Protein AF-A0A6A2FZN9-F1 (afdb_monomer_lite)

Foldseek 3Di:
DDAPVNLVVLLVQLLVCLLVVVLVSNVVSLVVLLVVLVCVLVVVDPDRPDDLVSSLVSLVSSLVSNVVVVVPVSVVSSVVSVVVSVVSVVD

Structure (mmCIF, N/CA/C/O backbone):
data_AF-A0A6A2FZN9-F1
#
_entry.id   AF-A0A6A2FZN9-F1
#
loop_
_atom_site.group_PDB
_atom_site.id
_atom_site.type_symbol
_atom_site.label_atom_id
_atom_site.label_alt_id
_atom_site.label_comp_id
_atom_site.label_asym_id
_atom_site.label_entity_id
_atom_site.label_seq_id
_atom_site.pdbx_PDB_ins_code
_atom_site.Cartn_x
_atom_site.Cartn_y
_atom_site.Cartn_z
_atom_site.occupancy
_atom_site.B_iso_or_equiv
_atom_site.auth_seq_id
_atom_site.auth_comp_id
_atom_site.auth_asym_id
_atom_site.auth_atom_id
_atom_site.pdbx_PDB_model_num
ATOM 1 N N . MET A 1 1 ? 20.088 -5.959 -3.618 1.00 61.69 1 MET A N 1
ATOM 2 C CA . MET A 1 1 ? 18.815 -5.800 -4.359 1.00 61.69 1 MET A CA 1
ATOM 3 C C . MET A 1 1 ? 17.785 -6.728 -3.737 1.00 61.69 1 MET A C 1
ATOM 5 O O . MET A 1 1 ? 18.145 -7.878 -3.513 1.00 61.69 1 MET A O 1
ATOM 9 N N . PRO A 1 2 ? 16.564 -6.261 -3.419 1.00 67.81 2 PRO A N 1
ATOM 10 C CA . PRO A 1 2 ? 15.503 -7.141 -2.933 1.00 67.81 2 PRO A CA 1
ATOM 11 C C . PRO A 1 2 ? 15.136 -8.168 -4.011 1.00 67.81 2 PRO A C 1
ATOM 13 O O . PRO A 1 2 ? 15.074 -7.835 -5.196 1.00 67.81 2 PRO A O 1
ATOM 16 N N . SER A 1 3 ? 14.933 -9.418 -3.597 1.00 81.69 3 SER A N 1
ATOM 17 C CA . SER A 1 3 ? 14.465 -10.491 -4.481 1.00 81.69 3 SER A CA 1
ATOM 18 C C . SER A 1 3 ? 12.950 -10.401 -4.676 1.00 81.69 3 SER A C 1
ATOM 20 O O . SER A 1 3 ? 12.264 -9.833 -3.826 1.00 81.69 3 SER A O 1
ATOM 22 N N . LEU A 1 4 ? 12.406 -11.012 -5.734 1.00 81.31 4 LEU A N 1
ATOM 23 C CA . LEU A 1 4 ? 10.952 -11.134 -5.921 1.00 81.31 4 LEU A CA 1
ATOM 24 C C . LEU A 1 4 ? 10.256 -11.723 -4.679 1.00 81.31 4 LEU A C 1
ATOM 26 O O . LEU A 1 4 ? 9.235 -11.199 -4.242 1.00 81.31 4 LEU A O 1
ATOM 30 N N . ASN A 1 5 ? 10.858 -12.739 -4.054 1.00 84.81 5 ASN A N 1
ATOM 31 C CA . ASN A 1 5 ? 10.336 -13.358 -2.832 1.00 84.81 5 ASN A CA 1
ATOM 32 C C . ASN A 1 5 ? 10.295 -12.377 -1.655 1.00 84.81 5 ASN A C 1
ATOM 34 O O . ASN A 1 5 ? 9.344 -12.387 -0.881 1.00 84.81 5 ASN A O 1
ATOM 38 N N . THR A 1 6 ? 11.297 -11.500 -1.536 1.00 84.50 6 THR A N 1
ATOM 39 C CA . THR A 1 6 ? 11.308 -10.438 -0.520 1.00 84.50 6 THR A CA 1
ATOM 40 C C . THR A 1 6 ? 10.129 -9.490 -0.713 1.00 84.50 6 THR A C 1
ATOM 42 O O . THR A 1 6 ? 9.508 -9.078 0.261 1.00 84.50 6 THR A O 1
ATOM 45 N N . VAL A 1 7 ? 9.791 -9.167 -1.963 1.00 83.69 7 VAL A N 1
ATOM 46 C CA . VAL A 1 7 ? 8.651 -8.292 -2.262 1.00 83.69 7 VAL A CA 1
ATOM 47 C C . VAL A 1 7 ? 7.352 -8.969 -1.894 1.00 83.69 7 VAL A C 1
ATOM 49 O O . VAL A 1 7 ? 6.569 -8.382 -1.161 1.00 83.69 7 VAL A O 1
ATOM 52 N N . ILE A 1 8 ? 7.148 -10.203 -2.359 1.00 87.06 8 ILE A N 1
ATOM 53 C CA . ILE A 1 8 ? 5.943 -10.983 -2.060 1.00 87.06 8 ILE A CA 1
ATOM 54 C C . ILE A 1 8 ? 5.746 -11.078 -0.546 1.00 87.06 8 ILE A C 1
ATOM 56 O O . ILE A 1 8 ? 4.664 -10.765 -0.057 1.00 87.06 8 ILE A O 1
ATOM 60 N N . PHE A 1 9 ? 6.813 -11.381 0.196 1.00 91.00 9 PHE A N 1
ATOM 61 C CA . PHE A 1 9 ? 6.782 -11.414 1.653 1.00 91.00 9 PHE A CA 1
ATOM 62 C C . PHE A 1 9 ? 6.340 -10.077 2.265 1.00 91.00 9 PHE A C 1
ATOM 64 O O . PHE A 1 9 ? 5.444 -10.056 3.103 1.00 91.00 9 PHE A O 1
ATOM 71 N N . LEU A 1 10 ? 6.917 -8.948 1.835 1.00 90.44 10 LEU A N 1
ATOM 72 C CA . LEU A 1 10 ? 6.509 -7.624 2.322 1.00 90.44 10 LEU A CA 1
ATOM 73 C C . LEU A 1 10 ? 5.046 -7.306 1.981 1.00 90.44 10 LEU A C 1
ATOM 75 O O . LEU A 1 10 ? 4.352 -6.692 2.787 1.00 90.44 10 LEU A O 1
ATOM 79 N N . CYS A 1 11 ? 4.563 -7.742 0.816 1.00 89.94 11 CYS A N 1
ATOM 80 C CA . CYS A 1 11 ? 3.173 -7.554 0.401 1.00 89.94 11 CYS A CA 1
ATOM 81 C C . CYS A 1 11 ? 2.212 -8.318 1.323 1.00 89.94 11 CYS A C 1
ATOM 83 O O . CYS A 1 11 ? 1.245 -7.751 1.831 1.00 89.94 11 CYS A O 1
ATOM 85 N N . GLU A 1 12 ? 2.496 -9.600 1.558 1.00 93.81 12 GLU A N 1
ATOM 86 C CA . GLU A 1 12 ? 1.700 -10.468 2.431 1.00 93.81 12 GLU A CA 1
ATOM 87 C C . GLU A 1 12 ? 1.738 -9.991 3.881 1.00 93.81 12 GLU A C 1
ATOM 89 O O . GLU A 1 12 ? 0.698 -9.923 4.537 1.00 93.81 12 GLU A O 1
ATOM 94 N N . LEU A 1 13 ? 2.919 -9.598 4.364 1.00 94.56 13 LEU A N 1
ATOM 95 C CA . LEU A 1 13 ? 3.088 -9.067 5.707 1.00 94.56 13 LEU A CA 1
ATOM 96 C C . LEU A 1 13 ? 2.327 -7.749 5.877 1.00 94.56 13 LEU A C 1
ATOM 98 O O . LEU A 1 13 ? 1.664 -7.574 6.894 1.00 94.56 13 LEU A O 1
ATOM 102 N N . GLY A 1 14 ? 2.378 -6.849 4.891 1.00 94.25 14 GLY A N 1
ATOM 103 C CA . GLY A 1 14 ? 1.643 -5.583 4.916 1.00 94.25 14 GLY A CA 1
ATOM 104 C C . GLY A 1 14 ? 0.132 -5.781 4.951 1.00 94.25 14 GLY A C 1
ATOM 105 O O . GLY A 1 14 ? -0.576 -5.091 5.681 1.00 94.25 14 GL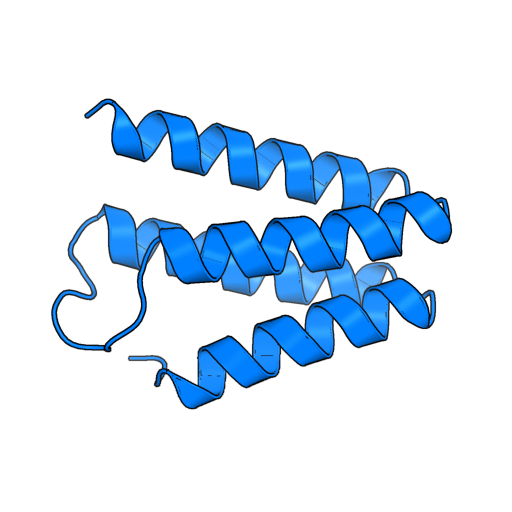Y A O 1
ATOM 106 N N . GLU A 1 15 ? -0.387 -6.746 4.191 1.00 95.38 15 GLU A N 1
ATOM 107 C CA . GLU A 1 15 ? -1.810 -7.078 4.246 1.00 95.38 15 GLU A CA 1
ATOM 108 C C . GLU A 1 15 ? -2.181 -7.699 5.594 1.00 95.38 15 GLU A C 1
ATOM 110 O O . GLU A 1 15 ? -3.211 -7.355 6.176 1.00 95.38 15 GLU A O 1
ATOM 115 N N . LEU A 1 16 ? -1.345 -8.603 6.108 1.00 96.56 16 LEU A N 1
ATOM 116 C CA . LEU A 1 16 ? -1.578 -9.259 7.386 1.00 96.56 16 LEU A CA 1
ATOM 117 C C . LEU A 1 16 ? -1.592 -8.248 8.535 1.00 96.56 16 LEU A C 1
ATOM 119 O O . LEU A 1 16 ? -2.510 -8.275 9.352 1.00 96.56 16 LEU A O 1
ATOM 123 N N . THR A 1 17 ? -0.622 -7.336 8.596 1.00 96.19 17 THR A N 1
ATOM 124 C CA . THR A 1 17 ? -0.564 -6.299 9.637 1.00 96.19 17 THR A CA 1
ATOM 125 C C . THR A 1 17 ? -1.739 -5.329 9.532 1.00 96.19 17 THR A C 1
ATOM 127 O O . THR A 1 17 ? -2.324 -4.984 10.562 1.00 96.19 17 THR A O 1
ATOM 130 N N . ALA A 1 18 ? -2.174 -4.990 8.313 1.00 95.12 18 ALA A N 1
ATOM 131 C CA . 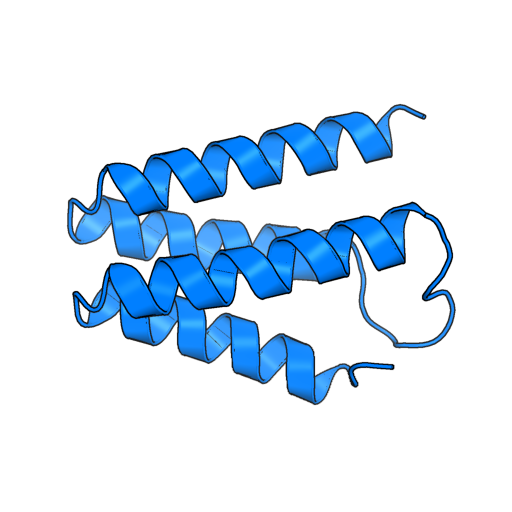ALA A 1 18 ? -3.385 -4.205 8.088 1.00 95.12 18 ALA A CA 1
ATOM 132 C C . ALA A 1 18 ? -4.649 -4.933 8.583 1.00 95.12 18 ALA A C 1
ATOM 134 O O . ALA A 1 18 ? -5.493 -4.323 9.236 1.00 95.12 18 ALA A O 1
ATOM 135 N N . LYS A 1 19 ? -4.771 -6.243 8.336 1.00 95.88 19 LYS A N 1
ATOM 136 C CA . LYS A 1 19 ? -5.890 -7.066 8.832 1.00 95.88 19 LYS A CA 1
ATOM 137 C C . LYS A 1 19 ? -5.887 -7.219 10.353 1.00 95.88 19 LYS A C 1
ATOM 139 O O . LYS A 1 19 ? -6.950 -7.251 10.965 1.00 95.88 19 LYS A O 1
ATOM 144 N N . GLN A 1 20 ? -4.706 -7.304 10.961 1.00 95.38 20 GLN A N 1
ATOM 145 C CA . GLN A 1 20 ? -4.525 -7.529 12.401 1.00 95.38 20 GLN A CA 1
ATOM 146 C C . GLN A 1 20 ? -4.477 -6.243 13.234 1.00 95.38 20 GLN A C 1
ATOM 148 O O . GLN A 1 20 ? -4.211 -6.295 14.432 1.00 95.38 20 GLN A O 1
ATOM 153 N N . LYS A 1 21 ? -4.759 -5.082 12.634 1.00 92.12 21 LYS A N 1
ATOM 154 C CA . LYS A 1 21 ? -4.781 -3.790 13.340 1.00 92.12 21 LYS A CA 1
ATOM 155 C C . LYS A 1 21 ? -3.427 -3.321 13.875 1.00 92.12 21 LYS A C 1
ATOM 157 O O . LYS A 1 21 ? -3.361 -2.495 14.782 1.00 92.12 21 LYS A O 1
ATOM 162 N N . PHE A 1 22 ? -2.339 -3.775 13.255 1.00 95.00 22 PHE A N 1
ATOM 163 C CA . PHE A 1 22 ? -0.985 -3.294 13.527 1.00 95.00 22 PHE A CA 1
ATOM 164 C C . PHE A 1 22 ? -0.643 -2.105 12.620 1.00 95.00 22 PHE A C 1
ATOM 166 O O . PHE A 1 22 ? 0.164 -2.216 11.696 1.00 95.00 22 PHE A O 1
ATOM 173 N N . GLU A 1 23 ? -1.279 -0.958 12.875 1.00 92.12 23 GLU A N 1
ATOM 174 C CA . GLU A 1 23 ? -1.174 0.252 12.043 1.00 92.12 23 GLU A CA 1
ATOM 175 C C . GLU A 1 23 ? 0.280 0.695 11.830 1.00 92.12 23 GLU A C 1
ATOM 177 O O . GLU A 1 23 ? 0.725 0.781 10.689 1.00 92.12 23 GLU A O 1
ATOM 182 N N . LYS A 1 24 ? 1.062 0.836 12.907 1.00 94.56 24 LYS A N 1
ATOM 183 C CA . LYS A 1 24 ? 2.472 1.248 12.818 1.00 94.56 24 LYS A CA 1
ATOM 184 C C . LYS A 1 24 ? 3.323 0.294 11.970 1.00 94.56 24 LYS A C 1
ATOM 186 O O . LYS A 1 24 ? 4.089 0.735 11.121 1.00 94.56 24 LYS A O 1
ATOM 191 N N . SER A 1 25 ? 3.164 -1.017 12.156 1.00 95.69 25 SER A N 1
ATOM 192 C CA . SER A 1 25 ? 3.880 -2.012 11.345 1.00 95.69 25 SER A CA 1
ATOM 193 C C . SER A 1 25 ? 3.448 -1.966 9.881 1.00 95.69 25 SER A C 1
ATOM 195 O O . SER A 1 25 ? 4.266 -2.160 8.987 1.00 95.69 25 SER A O 1
ATOM 197 N N . THR A 1 26 ? 2.169 -1.684 9.624 1.00 96.12 26 THR A N 1
ATOM 198 C CA . THR A 1 26 ? 1.663 -1.500 8.260 1.00 96.12 26 THR A CA 1
ATOM 199 C C . THR A 1 26 ? 2.311 -0.279 7.603 1.00 96.12 26 THR A C 1
ATOM 201 O O . THR A 1 26 ? 2.739 -0.359 6.455 1.00 96.12 26 THR A O 1
ATOM 204 N N . GLU A 1 27 ? 2.430 0.837 8.327 1.00 94.69 27 GLU A N 1
ATOM 205 C CA . GLU A 1 27 ? 3.084 2.059 7.842 1.00 94.69 27 GLU A CA 1
ATOM 206 C C . GLU A 1 27 ? 4.570 1.845 7.534 1.00 94.69 27 GLU A C 1
ATOM 208 O O . GLU A 1 27 ? 5.037 2.263 6.475 1.00 94.69 27 GLU A O 1
ATOM 213 N N . GLU A 1 28 ? 5.302 1.142 8.402 1.00 95.12 28 GLU A N 1
ATOM 214 C CA . GLU A 1 28 ? 6.708 0.792 8.159 1.00 95.12 28 GLU A CA 1
ATOM 215 C C . GLU A 1 28 ? 6.862 -0.033 6.870 1.00 95.12 28 GLU A C 1
ATOM 217 O O . GLU A 1 28 ? 7.702 0.275 6.022 1.00 95.12 28 GLU A O 1
ATOM 222 N N . ILE A 1 29 ? 5.995 -1.029 6.661 1.00 94.62 29 ILE A N 1
ATOM 223 C CA . ILE A 1 29 ? 5.986 -1.851 5.441 1.00 94.62 29 ILE A CA 1
ATOM 224 C C . ILE A 1 29 ? 5.661 -1.013 4.200 1.00 94.62 29 ILE A C 1
ATOM 226 O O . ILE A 1 29 ? 6.299 -1.176 3.158 1.00 94.62 29 ILE A O 1
ATOM 230 N N . LEU A 1 30 ? 4.701 -0.091 4.296 1.00 94.81 30 LEU A N 1
ATOM 231 C CA . LEU A 1 30 ? 4.382 0.834 3.208 1.00 94.81 30 LEU A CA 1
ATOM 232 C C . LEU A 1 30 ? 5.566 1.741 2.856 1.00 94.81 30 LEU A C 1
ATOM 234 O O . LEU A 1 30 ? 5.778 2.010 1.673 1.00 94.81 30 LEU A O 1
ATOM 238 N N . GLY A 1 31 ? 6.364 2.150 3.845 1.00 92.88 31 GLY A N 1
ATOM 239 C CA . GLY A 1 31 ? 7.629 2.853 3.632 1.00 92.88 31 GLY A CA 1
ATOM 240 C C . GLY A 1 31 ? 8.591 2.048 2.756 1.00 92.88 31 GLY A C 1
ATOM 241 O O . GLY A 1 31 ? 9.030 2.536 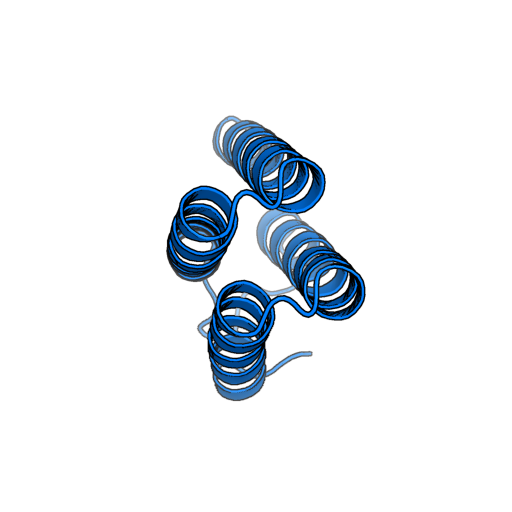1.713 1.00 92.88 31 GLY A O 1
ATOM 242 N N . PHE A 1 32 ? 8.825 0.778 3.101 1.00 91.25 32 PHE A N 1
ATOM 243 C CA . PHE A 1 32 ? 9.667 -0.112 2.293 1.00 91.25 32 PHE A CA 1
ATOM 244 C C . PHE A 1 32 ? 9.131 -0.298 0.868 1.00 91.25 32 PHE A C 1
ATOM 246 O O . PHE A 1 32 ? 9.895 -0.234 -0.097 1.00 91.25 32 PHE A O 1
ATOM 253 N N . ILE A 1 33 ? 7.817 -0.495 0.710 1.00 90.00 33 ILE A N 1
ATOM 254 C CA . ILE A 1 33 ? 7.190 -0.627 -0.613 1.00 90.00 33 ILE A CA 1
ATOM 255 C C . ILE A 1 33 ? 7.384 0.656 -1.433 1.00 90.00 33 ILE A C 1
ATOM 257 O O . ILE A 1 33 ? 7.682 0.570 -2.625 1.00 90.00 33 ILE A O 1
ATOM 261 N N . ARG A 1 34 ? 7.264 1.841 -0.823 1.00 90.94 34 ARG A N 1
ATOM 262 C CA . ARG A 1 34 ? 7.467 3.125 -1.513 1.00 90.94 34 ARG A CA 1
ATOM 263 C C . ARG A 1 34 ? 8.888 3.255 -2.056 1.00 90.94 34 ARG A C 1
ATOM 265 O O . ARG A 1 34 ? 9.055 3.492 -3.251 1.00 90.94 34 ARG A O 1
ATOM 272 N N . GLU A 1 35 ? 9.898 3.035 -1.216 1.00 89.31 35 GLU A N 1
ATOM 273 C CA . GLU A 1 35 ? 11.309 3.089 -1.624 1.00 89.31 35 GLU A CA 1
ATOM 274 C C . GLU A 1 35 ? 11.616 2.102 -2.755 1.00 89.31 35 GLU A C 1
ATOM 276 O O . GLU A 1 35 ? 12.327 2.419 -3.714 1.00 89.31 35 GLU A O 1
ATOM 281 N N . MET A 1 36 ? 11.037 0.905 -2.669 1.00 86.25 36 MET A N 1
ATOM 282 C CA . MET A 1 36 ? 11.150 -0.108 -3.706 1.00 86.25 36 MET A CA 1
ATOM 283 C C . MET A 1 36 ? 10.581 0.360 -5.042 1.00 86.25 36 MET A C 1
ATOM 285 O O . MET A 1 36 ? 11.249 0.215 -6.068 1.00 86.25 36 MET A O 1
ATOM 289 N N . VAL A 1 37 ? 9.373 0.926 -5.048 1.00 85.31 37 VAL A N 1
ATOM 290 C CA . VAL A 1 37 ? 8.763 1.403 -6.292 1.00 85.31 37 VAL A CA 1
ATOM 291 C C . VAL A 1 37 ? 9.555 2.554 -6.887 1.00 85.31 37 VAL A C 1
ATOM 293 O O . VAL A 1 37 ? 9.797 2.558 -8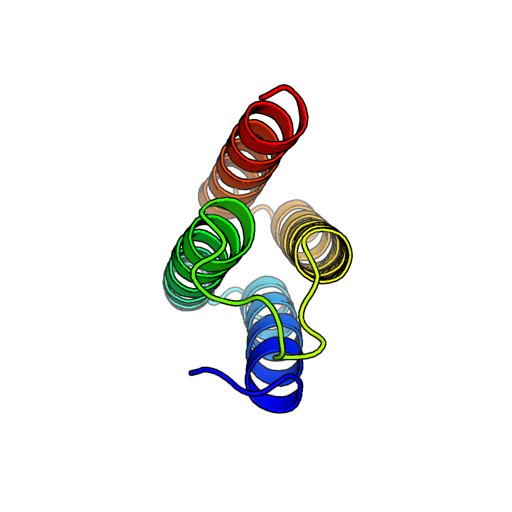.091 1.00 85.31 37 VAL A O 1
ATOM 296 N N . GLU A 1 38 ? 10.034 3.482 -6.063 1.00 86.75 38 GLU A N 1
ATOM 297 C CA . GLU A 1 38 ? 10.912 4.547 -6.539 1.00 86.75 38 GLU A CA 1
ATOM 298 C C . GLU A 1 38 ? 12.194 4.003 -7.176 1.00 86.75 38 GLU A C 1
ATOM 300 O O . GLU A 1 38 ? 12.632 4.500 -8.214 1.00 86.75 38 GLU A O 1
ATOM 305 N N . ALA A 1 39 ? 12.804 2.976 -6.583 1.00 85.56 39 ALA A N 1
ATOM 306 C CA . ALA A 1 39 ? 14.006 2.358 -7.128 1.00 85.56 39 ALA A CA 1
ATOM 307 C C . ALA A 1 39 ? 13.743 1.646 -8.468 1.00 85.56 39 ALA A C 1
ATOM 309 O O . ALA A 1 39 ? 14.587 1.712 -9.369 1.00 85.56 39 ALA A O 1
ATOM 310 N N . ILE A 1 40 ? 12.581 1.002 -8.622 1.00 81.69 40 ILE A N 1
ATOM 311 C CA . ILE A 1 40 ? 12.150 0.376 -9.882 1.00 81.69 40 ILE A CA 1
ATOM 312 C C . ILE A 1 40 ? 11.891 1.448 -10.945 1.00 81.69 40 ILE A C 1
ATOM 314 O O . ILE A 1 40 ? 12.462 1.372 -12.032 1.00 81.69 40 ILE A O 1
ATOM 318 N N . ALA A 1 41 ? 11.097 2.473 -10.620 1.00 81.44 41 ALA A N 1
ATOM 319 C CA . ALA A 1 41 ? 10.758 3.571 -11.524 1.00 81.44 41 ALA A CA 1
ATOM 320 C C . ALA A 1 41 ? 12.009 4.311 -12.022 1.00 81.44 41 ALA A C 1
ATOM 322 O O . ALA A 1 41 ? 12.178 4.533 -13.217 1.00 81.44 41 ALA A O 1
ATOM 323 N N . LYS A 1 42 ? 12.964 4.583 -11.125 1.00 84.44 42 LYS A N 1
ATOM 324 C CA . LYS A 1 42 ? 14.250 5.226 -11.451 1.00 84.44 42 LYS A CA 1
ATOM 325 C C . LYS A 1 42 ? 15.237 4.288 -12.169 1.00 84.44 42 LYS A C 1
ATOM 327 O O . LYS A 1 42 ? 16.425 4.591 -12.239 1.00 84.44 42 LYS A O 1
ATOM 332 N N . SER A 1 43 ? 14.787 3.141 -12.690 1.00 73.62 43 SER A N 1
ATOM 333 C CA . SER A 1 43 ? 15.596 2.155 -13.425 1.00 73.62 43 SER A CA 1
ATOM 334 C C . SER A 1 43 ? 16.780 1.561 -12.649 1.00 73.62 43 SER A C 1
ATOM 336 O O . SER A 1 43 ? 17.620 0.881 -13.241 1.00 73.62 43 SER A O 1
ATOM 338 N N . LYS A 1 44 ? 16.848 1.743 -11.322 1.00 63.31 44 LYS A N 1
ATOM 339 C CA . LYS A 1 44 ? 17.901 1.141 -10.486 1.00 63.31 44 LYS A CA 1
ATOM 340 C C . LYS A 1 44 ? 17.720 -0.371 -10.341 1.00 63.31 44 LYS A C 1
ATOM 342 O O . LYS A 1 44 ? 18.625 -1.045 -9.861 1.00 63.31 44 LYS A O 1
ATOM 347 N N . ILE A 1 45 ? 16.563 -0.906 -10.744 1.00 64.19 45 ILE A N 1
ATOM 348 C CA . ILE A 1 45 ? 16.196 -2.314 -10.600 1.00 64.19 45 ILE A CA 1
ATOM 349 C C . ILE A 1 45 ? 15.566 -2.835 -11.906 1.00 64.19 45 ILE A C 1
ATOM 351 O O . ILE A 1 45 ? 14.354 -2.971 -12.001 1.00 64.19 45 ILE A O 1
ATOM 355 N N . LYS A 1 46 ? 16.382 -3.119 -12.935 1.00 59.94 46 LYS A N 1
ATOM 356 C CA . LYS A 1 46 ? 15.899 -3.614 -14.247 1.00 59.94 46 LYS A CA 1
ATOM 357 C C . LYS A 1 46 ? 15.778 -5.146 -14.380 1.00 59.94 46 LYS A C 1
ATOM 359 O O . LYS A 1 46 ? 15.090 -5.600 -15.281 1.00 59.94 46 LYS A O 1
ATOM 364 N N . ASN A 1 47 ? 16.380 -5.937 -13.483 1.00 59.47 47 ASN A N 1
ATOM 365 C CA . ASN A 1 47 ? 16.516 -7.402 -13.638 1.00 59.47 47 ASN A CA 1
ATOM 366 C C . ASN A 1 47 ? 16.000 -8.239 -12.447 1.00 59.47 47 ASN A C 1
ATOM 368 O O . ASN A 1 47 ? 16.431 -9.370 -12.252 1.00 59.47 47 ASN A O 1
ATOM 372 N N . SER A 1 48 ? 15.105 -7.711 -11.611 1.00 61.59 48 SER A N 1
ATOM 373 C CA . SER A 1 48 ? 14.665 -8.414 -10.390 1.00 61.59 48 SER A CA 1
ATOM 374 C C . SER A 1 48 ? 13.383 -9.244 -10.542 1.00 61.59 48 SER A C 1
ATOM 376 O O . SER A 1 48 ? 12.973 -9.893 -9.582 1.00 61.59 48 SER A O 1
ATOM 378 N N . GLY A 1 49 ? 12.710 -9.187 -11.699 1.00 69.62 49 GLY A N 1
ATOM 379 C CA . GLY A 1 49 ? 11.349 -9.721 -11.865 1.00 69.62 49 GLY A CA 1
ATOM 380 C C . GLY A 1 49 ? 10.277 -8.937 -11.092 1.00 69.62 49 GLY A C 1
ATOM 381 O O . GLY A 1 49 ? 9.107 -9.308 -11.117 1.00 69.62 49 GLY A O 1
ATOM 382 N N . ILE A 1 50 ? 10.662 -7.852 -10.412 1.00 75.00 50 ILE A N 1
ATOM 383 C CA . ILE A 1 50 ? 9.761 -6.976 -9.665 1.00 75.00 50 ILE A CA 1
ATOM 384 C C . ILE A 1 50 ? 9.281 -5.876 -10.608 1.00 75.00 50 ILE A C 1
ATOM 386 O O . ILE A 1 50 ? 10.092 -5.155 -11.190 1.00 75.00 50 ILE A O 1
ATOM 390 N N . THR A 1 51 ? 7.966 -5.736 -10.739 1.00 79.81 51 THR A N 1
ATOM 391 C CA . THR A 1 51 ? 7.334 -4.733 -11.600 1.00 79.81 51 THR A CA 1
ATOM 392 C C . THR A 1 51 ? 6.562 -3.710 -10.777 1.00 79.81 51 THR A C 1
ATOM 394 O O . THR A 1 51 ? 6.127 -3.986 -9.656 1.00 79.81 51 THR A O 1
ATOM 397 N N . ILE A 1 52 ? 6.348 -2.528 -11.359 1.00 82.69 52 ILE A N 1
ATOM 398 C CA . ILE A 1 52 ? 5.474 -1.499 -10.782 1.00 82.69 52 ILE A CA 1
ATOM 399 C C . ILE A 1 52 ? 4.055 -2.062 -10.591 1.00 82.69 52 ILE A C 1
ATOM 401 O O . ILE A 1 52 ? 3.399 -1.783 -9.588 1.00 82.69 52 ILE A O 1
ATOM 405 N N . GLU A 1 53 ? 3.589 -2.903 -11.515 1.00 85.38 53 GLU A N 1
ATOM 406 C CA . GLU A 1 53 ? 2.294 -3.580 -11.450 1.00 85.38 53 GLU A CA 1
ATOM 407 C C . GLU A 1 53 ? 2.146 -4.455 -10.195 1.00 85.38 53 GLU A C 1
ATOM 409 O O . GLU A 1 53 ? 1.099 -4.405 -9.544 1.00 85.38 53 GLU A O 1
ATOM 414 N N . LEU A 1 54 ? 3.186 -5.211 -9.819 1.00 84.88 54 LEU A N 1
ATOM 415 C CA . LEU A 1 54 ? 3.173 -6.046 -8.613 1.00 84.88 54 LEU A CA 1
ATOM 416 C C . LEU A 1 54 ? 3.021 -5.183 -7.351 1.00 84.88 54 LEU A C 1
ATOM 418 O O . LEU A 1 54 ? 2.223 -5.491 -6.464 1.00 84.88 54 LEU A O 1
ATOM 422 N N . SER A 1 55 ? 3.731 -4.056 -7.299 1.00 85.25 55 SER A N 1
ATOM 423 C CA . SER A 1 55 ? 3.636 -3.112 -6.186 1.00 85.25 55 SER A CA 1
ATOM 424 C C . SER A 1 55 ? 2.265 -2.437 -6.104 1.00 85.25 55 SER A C 1
ATOM 426 O O . SER A 1 55 ? 1.721 -2.306 -5.009 1.00 85.25 55 SER A O 1
ATOM 428 N N . ILE A 1 56 ? 1.657 -2.068 -7.238 1.00 89.75 56 ILE A N 1
ATOM 429 C CA . ILE A 1 56 ? 0.286 -1.527 -7.272 1.00 89.75 56 ILE A CA 1
ATOM 430 C C . ILE A 1 56 ? -0.711 -2.551 -6.725 1.00 89.75 56 ILE A C 1
ATOM 432 O O . ILE A 1 56 ? -1.594 -2.192 -5.942 1.00 89.75 56 ILE A O 1
ATOM 436 N N . LEU A 1 57 ? -0.588 -3.820 -7.126 1.00 90.00 57 LEU A N 1
ATOM 437 C CA . LEU A 1 57 ? -1.469 -4.881 -6.641 1.00 90.00 57 LEU A CA 1
ATOM 438 C C . LEU A 1 57 ? -1.354 -5.043 -5.120 1.00 90.00 57 LEU A C 1
ATOM 440 O O . LEU A 1 57 ? -2.372 -5.126 -4.435 1.00 90.00 57 LEU A O 1
ATOM 444 N N . SER A 1 58 ? -0.130 -5.025 -4.592 1.00 89.56 58 SER A N 1
ATOM 445 C CA . SER A 1 58 ? 0.113 -5.072 -3.150 1.00 89.56 58 SER A CA 1
ATOM 446 C C . SER A 1 58 ? -0.522 -3.899 -2.415 1.00 89.56 58 SER A C 1
ATOM 448 O O . SER A 1 58 ? -1.286 -4.091 -1.472 1.00 89.56 58 SER A O 1
ATOM 450 N N . LEU A 1 59 ? -0.255 -2.674 -2.873 1.00 94.19 59 LEU A N 1
ATOM 451 C CA . LEU A 1 59 ? -0.799 -1.459 -2.271 1.00 94.19 59 LEU A CA 1
ATOM 452 C C . LEU A 1 59 ? -2.329 -1.484 -2.248 1.00 94.19 59 LEU A C 1
ATOM 454 O O . LEU A 1 59 ? -2.922 -1.127 -1.236 1.00 94.19 59 LEU A O 1
ATOM 458 N N . LYS A 1 60 ? -2.979 -1.983 -3.308 1.00 95.31 60 LYS A N 1
ATOM 459 C CA . LYS A 1 60 ? -4.437 -2.179 -3.321 1.00 95.31 60 LYS A CA 1
ATOM 460 C C . LYS A 1 60 ? -4.906 -3.139 -2.230 1.00 95.31 60 LYS A C 1
ATOM 462 O O . LYS A 1 60 ? -5.858 -2.814 -1.528 1.00 95.31 60 LYS A O 1
ATOM 467 N N . ARG A 1 61 ? -4.257 -4.297 -2.072 1.00 95.31 61 ARG A N 1
ATOM 468 C CA . ARG A 1 61 ? -4.628 -5.295 -1.049 1.00 95.31 61 ARG A CA 1
ATOM 469 C C . ARG A 1 61 ? -4.481 -4.729 0.363 1.00 95.31 61 ARG A C 1
ATOM 471 O O . ARG A 1 61 ? -5.413 -4.830 1.156 1.00 95.31 61 ARG A O 1
ATOM 478 N N . ILE A 1 62 ? -3.360 -4.061 0.637 1.00 95.56 62 ILE A N 1
ATOM 479 C CA . ILE A 1 62 ? -3.107 -3.385 1.917 1.00 95.56 62 ILE A CA 1
ATOM 480 C C . ILE A 1 62 ? -4.144 -2.280 2.155 1.00 95.56 62 ILE A C 1
ATOM 482 O O . ILE A 1 62 ? -4.715 -2.198 3.237 1.00 95.56 62 ILE A O 1
ATOM 486 N N . GLY A 1 63 ? -4.431 -1.460 1.140 1.00 96.69 63 GLY A N 1
ATOM 487 C CA . GLY A 1 63 ? -5.407 -0.373 1.221 1.00 96.69 63 GLY A CA 1
ATOM 488 C C . GLY A 1 63 ? -6.827 -0.852 1.506 1.00 96.69 63 GLY A C 1
ATOM 489 O O . GLY A 1 63 ? -7.503 -0.262 2.343 1.00 96.69 63 GLY A O 1
ATOM 490 N N . ILE A 1 64 ? -7.267 -1.937 0.860 1.00 97.06 64 ILE A N 1
ATOM 491 C CA . ILE A 1 64 ? -8.569 -2.562 1.135 1.00 97.06 64 ILE A CA 1
ATOM 492 C C . ILE A 1 64 ? -8.611 -3.062 2.580 1.00 97.06 64 ILE A C 1
ATOM 494 O O . ILE A 1 64 ? -9.512 -2.683 3.324 1.00 97.06 64 ILE A O 1
ATOM 498 N N . ALA A 1 65 ? -7.602 -3.827 3.009 1.00 96.12 65 ALA A N 1
ATOM 499 C CA . ALA A 1 65 ? -7.529 -4.341 4.375 1.00 96.12 65 ALA A CA 1
ATOM 500 C C . ALA A 1 65 ? -7.526 -3.215 5.428 1.00 96.12 65 ALA A C 1
ATOM 502 O O . ALA A 1 65 ? -8.197 -3.311 6.457 1.00 96.12 65 ALA A O 1
ATOM 503 N N . ALA A 1 66 ? -6.802 -2.128 5.161 1.00 95.56 66 ALA A N 1
ATOM 504 C CA . ALA A 1 66 ? -6.757 -0.943 6.007 1.00 95.56 66 ALA A CA 1
ATOM 505 C C . ALA A 1 66 ? -8.113 -0.225 6.075 1.00 95.56 66 ALA A C 1
ATOM 507 O O . ALA A 1 66 ? -8.547 0.165 7.160 1.00 95.56 66 ALA A O 1
ATOM 508 N N . ALA A 1 67 ? -8.800 -0.083 4.939 1.00 96.00 67 ALA A N 1
ATOM 509 C CA . ALA A 1 67 ? -10.111 0.551 4.865 1.00 96.00 67 ALA A CA 1
ATOM 510 C C . ALA A 1 67 ? -11.179 -0.264 5.612 1.00 96.00 67 ALA A C 1
ATOM 512 O O . ALA A 1 67 ? -11.928 0.301 6.413 1.00 96.00 67 ALA A O 1
ATOM 513 N N . GLU A 1 68 ? -11.201 -1.587 5.427 1.00 96.69 68 GLU A N 1
ATOM 514 C CA . GLU A 1 68 ? -12.087 -2.512 6.151 1.00 96.69 68 GLU A CA 1
ATOM 515 C C . GLU A 1 68 ? -11.887 -2.422 7.672 1.00 96.69 68 GLU A C 1
ATOM 517 O O . GLU A 1 68 ? -12.852 -2.456 8.439 1.00 96.69 68 GLU A O 1
ATOM 522 N N . ASN A 1 69 ? -10.642 -2.220 8.114 1.00 94.69 69 ASN A N 1
ATOM 523 C CA . ASN A 1 69 ? -10.287 -2.076 9.526 1.00 94.69 69 ASN A CA 1
ATOM 524 C C . ASN A 1 69 ? -10.287 -0.626 10.039 1.00 94.69 69 ASN A C 1
ATOM 526 O O . ASN A 1 69 ? -9.950 -0.386 11.198 1.00 94.69 69 ASN A O 1
ATOM 530 N N . LYS A 1 70 ? -10.735 0.340 9.225 1.00 94.38 70 LYS A N 1
ATOM 531 C CA . LYS A 1 70 ? -10.839 1.772 9.569 1.00 94.38 70 LYS A CA 1
ATOM 532 C C . LYS A 1 70 ? -9.498 2.443 9.920 1.00 94.38 70 LYS A C 1
ATOM 534 O O . LYS A 1 70 ? -9.492 3.457 10.620 1.00 94.38 70 LYS A O 1
ATOM 539 N N . HIS A 1 71 ? -8.377 1.946 9.398 1.00 93.88 71 HIS A N 1
ATOM 540 C CA . HIS A 1 71 ? -7.064 2.592 9.518 1.00 93.88 71 HIS A CA 1
ATOM 541 C C . HIS A 1 71 ? -6.966 3.764 8.540 1.00 93.88 71 HIS A C 1
ATOM 543 O O . HIS A 1 71 ? -6.535 3.625 7.388 1.00 93.88 71 HIS A O 1
ATOM 549 N N . LYS A 1 72 ? -7.428 4.938 8.974 1.00 92.81 72 LYS A N 1
ATOM 550 C CA . LYS A 1 72 ? -7.501 6.125 8.111 1.00 92.81 72 LYS A CA 1
ATOM 551 C C . LYS A 1 72 ? -6.124 6.570 7.622 1.00 92.81 72 LYS A C 1
ATOM 553 O O . LYS A 1 72 ? -6.007 6.931 6.452 1.00 92.81 72 LYS A O 1
ATOM 558 N N . ASN A 1 73 ? -5.104 6.514 8.480 1.00 93.69 73 ASN A N 1
ATOM 559 C CA . ASN A 1 73 ? -3.758 6.952 8.117 1.00 93.69 73 ASN A CA 1
ATOM 560 C C . ASN A 1 73 ? -3.147 6.001 7.092 1.00 93.69 73 ASN A C 1
ATOM 562 O O . ASN A 1 73 ? -2.760 6.448 6.020 1.00 93.69 73 ASN A O 1
ATOM 566 N N . VAL A 1 74 ? -3.198 4.690 7.340 1.00 95.00 74 VAL A N 1
ATOM 567 C CA . VAL A 1 74 ? -2.736 3.673 6.378 1.00 95.00 74 VAL A CA 1
ATOM 568 C C . VAL A 1 74 ? -3.441 3.804 5.028 1.00 95.00 74 VAL A C 1
ATOM 570 O O . VAL A 1 74 ? -2.789 3.793 3.987 1.00 95.00 74 VAL A O 1
ATOM 573 N N . THR A 1 75 ? -4.768 3.974 5.025 1.00 97.00 75 THR A N 1
ATOM 574 C CA . THR A 1 75 ? -5.546 4.134 3.784 1.00 97.00 75 THR A CA 1
ATOM 575 C C . THR A 1 75 ? -5.093 5.371 3.004 1.00 97.00 75 THR A C 1
ATOM 577 O O . THR A 1 75 ? -4.916 5.312 1.786 1.00 97.00 75 THR A O 1
ATOM 580 N N . LYS A 1 76 ? -4.860 6.487 3.707 1.00 96.62 76 LYS A N 1
ATOM 581 C CA . LYS A 1 76 ? -4.335 7.721 3.118 1.00 96.62 76 LYS A CA 1
ATOM 582 C C . LYS A 1 76 ? -2.927 7.512 2.553 1.00 96.62 76 LYS A C 1
ATOM 584 O O . LYS A 1 76 ? -2.694 7.854 1.399 1.00 96.62 76 LYS A O 1
ATOM 589 N N . THR A 1 77 ? -2.031 6.886 3.313 1.00 95.56 77 THR A N 1
ATOM 590 C CA . THR A 1 77 ? -0.656 6.579 2.894 1.00 95.56 77 THR A CA 1
ATOM 591 C C . THR A 1 77 ? -0.635 5.706 1.640 1.00 95.56 77 THR A C 1
ATOM 593 O O . THR A 1 77 ? 0.095 5.997 0.696 1.00 95.56 77 THR A O 1
ATOM 596 N N . VAL A 1 78 ? -1.481 4.674 1.567 1.00 95.56 78 VAL A N 1
ATOM 597 C CA . VAL A 1 78 ? -1.620 3.843 0.360 1.00 95.56 78 VAL A CA 1
ATOM 598 C C . VAL A 1 78 ? -2.034 4.685 -0.848 1.00 95.56 78 VAL A C 1
ATOM 600 O O . VAL A 1 78 ? -1.449 4.541 -1.923 1.00 95.56 78 VAL A O 1
ATOM 603 N N . ALA A 1 79 ? -3.020 5.571 -0.688 1.00 95.81 79 ALA A N 1
ATOM 604 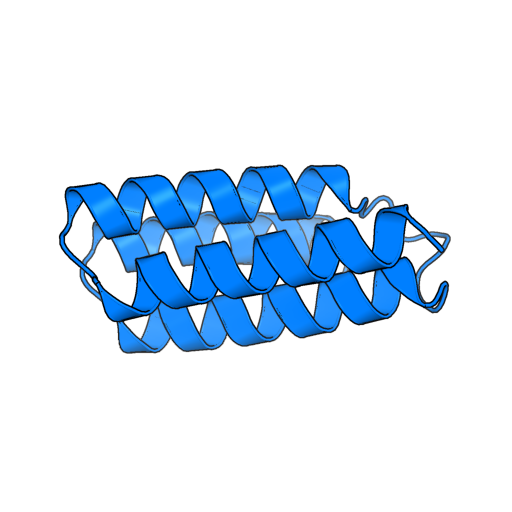C CA . ALA A 1 79 ? -3.483 6.438 -1.768 1.00 95.81 79 ALA A CA 1
ATOM 605 C C . ALA A 1 79 ? -2.391 7.416 -2.238 1.00 95.81 79 ALA A C 1
ATOM 607 O O . ALA A 1 79 ? -2.233 7.633 -3.439 1.00 95.81 79 ALA A O 1
ATOM 608 N N . GLU A 1 80 ? -1.611 7.972 -1.310 1.00 94.94 80 GLU A N 1
ATOM 609 C CA . GLU A 1 80 ? -0.466 8.833 -1.619 1.00 94.94 80 GLU A CA 1
ATOM 610 C C . GLU A 1 80 ? 0.600 8.085 -2.423 1.00 94.94 80 GLU A C 1
ATOM 612 O O . GLU A 1 80 ? 1.021 8.573 -3.472 1.00 94.94 80 GLU A O 1
ATOM 617 N N . ILE A 1 81 ? 0.976 6.875 -1.995 1.00 93.19 81 ILE A N 1
ATOM 618 C CA . ILE A 1 81 ? 1.956 6.059 -2.720 1.00 93.19 81 ILE A CA 1
ATOM 619 C C . ILE A 1 81 ? 1.433 5.738 -4.123 1.00 93.19 81 ILE A C 1
ATOM 621 O O . ILE A 1 81 ? 2.147 5.945 -5.098 1.00 93.19 81 ILE A O 1
ATOM 625 N N . LEU A 1 82 ? 0.181 5.290 -4.263 1.00 92.62 82 LEU A N 1
ATOM 626 C CA . LEU A 1 82 ? -0.411 5.002 -5.576 1.00 92.62 82 LEU A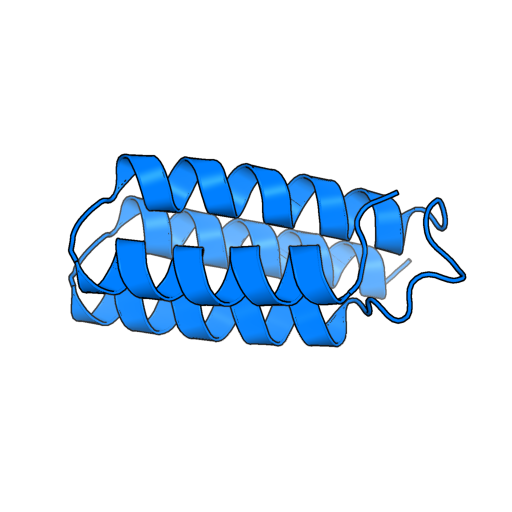 CA 1
ATOM 627 C C . LEU A 1 82 ? -0.411 6.229 -6.500 1.00 92.62 82 LEU A C 1
ATOM 629 O O . LEU A 1 82 ? -0.127 6.097 -7.691 1.00 92.62 82 LEU A O 1
ATOM 633 N N . ASN A 1 83 ? -0.684 7.419 -5.963 1.00 91.88 83 ASN A N 1
ATOM 634 C CA . ASN A 1 83 ? -0.608 8.663 -6.725 1.00 91.88 83 ASN A CA 1
ATOM 635 C C . ASN A 1 83 ? 0.818 8.982 -7.181 1.00 91.88 83 ASN A C 1
ATOM 637 O O . ASN A 1 83 ? 1.003 9.413 -8.318 1.00 91.88 83 ASN A O 1
ATOM 641 N N . ASP A 1 84 ? 1.824 8.759 -6.337 1.00 89.62 84 ASP A N 1
ATOM 642 C CA . ASP A 1 84 ? 3.222 8.957 -6.726 1.00 89.62 84 ASP A CA 1
ATOM 643 C C . ASP A 1 84 ? 3.649 7.976 -7.824 1.00 89.62 84 ASP A C 1
ATOM 645 O O . ASP A 1 84 ? 4.298 8.374 -8.789 1.00 89.62 84 ASP A O 1
ATOM 649 N N . ILE A 1 85 ? 3.181 6.727 -7.762 1.00 86.62 85 ILE A N 1
ATOM 650 C CA . ILE A 1 85 ? 3.413 5.735 -8.822 1.00 86.62 85 ILE A CA 1
ATOM 651 C C . ILE A 1 85 ? 2.841 6.194 -10.164 1.00 86.62 85 ILE A C 1
ATOM 653 O O . ILE A 1 85 ? 3.484 6.044 -11.204 1.00 86.62 85 ILE A O 1
ATOM 657 N N . LEU A 1 86 ? 1.636 6.766 -10.162 1.00 83.25 86 LEU A N 1
ATOM 658 C CA . LEU A 1 86 ? 1.012 7.279 -11.382 1.00 83.25 86 LEU A CA 1
ATOM 659 C C . LEU A 1 86 ? 1.791 8.446 -11.999 1.00 83.25 86 LEU A C 1
ATOM 661 O O . LEU A 1 86 ? 1.740 8.610 -13.218 1.00 83.25 86 LEU A O 1
ATOM 665 N N . LYS A 1 87 ? 2.512 9.236 -11.194 1.00 85.75 87 LYS A N 1
ATOM 666 C CA . LYS A 1 87 ? 3.399 10.293 -11.705 1.00 85.75 87 LYS A CA 1
ATOM 667 C C . LYS A 1 87 ? 4.592 9.686 -12.441 1.00 85.75 87 LYS A C 1
ATOM 669 O O . LYS A 1 87 ? 4.854 10.095 -13.563 1.00 85.75 87 LYS A O 1
ATOM 674 N N . PHE A 1 88 ? 5.217 8.644 -11.885 1.00 77.25 88 PHE A N 1
ATOM 675 C CA . PHE A 1 88 ? 6.329 7.947 -12.547 1.00 77.25 88 PHE A CA 1
ATOM 676 C C . PHE A 1 88 ? 5.945 7.291 -13.875 1.00 77.25 88 PHE A C 1
ATOM 678 O O . PHE A 1 88 ? 6.801 7.092 -14.723 1.00 77.25 88 PHE A O 1
ATOM 685 N N . LYS A 1 89 ? 4.671 6.930 -14.068 1.00 66.88 89 LYS A N 1
ATOM 686 C CA . LYS A 1 89 ? 4.201 6.306 -15.315 1.00 66.88 89 LYS A CA 1
ATOM 687 C C . LYS A 1 89 ? 3.941 7.309 -16.450 1.00 66.88 89 LYS A C 1
ATOM 689 O O . LYS A 1 89 ? 3.645 6.877 -17.561 1.00 66.88 89 LYS A O 1
ATOM 694 N N . LYS A 1 90 ? 3.954 8.616 -16.161 1.00 60.84 90 LYS A N 1
ATOM 695 C CA . LYS A 1 90 ? 3.719 9.696 -17.139 1.00 60.84 90 LYS A CA 1
ATOM 696 C C . LYS A 1 90 ? 5.008 10.334 -17.669 1.00 60.84 90 LYS A C 1
ATOM 698 O O . LYS A 1 90 ? 4.918 11.090 -18.633 1.00 60.84 90 LYS A O 1
ATOM 703 N N . GLU A 1 91 ? 6.141 10.063 -17.029 1.00 54.44 91 GLU A N 1
ATOM 704 C CA . GLU A 1 91 ? 7.491 10.464 -17.456 1.00 54.44 91 GLU A CA 1
ATOM 705 C C . GLU A 1 91 ? 8.114 9.386 -18.352 1.00 54.44 91 GLU A C 1
ATOM 707 O O . GLU A 1 91 ? 8.821 9.769 -19.309 1.00 54.44 91 GLU A O 1
#

Secondary structure (DSSP, 8-state):
---HHHHHHHHHHHHHHHHTT-HHHHHHHHHHHHHHHHHHHTTS-SSSS--HHHHHHHHHHHHHHHHHTT-HHHHHHHHHHHHHHHHHTT-

Radius of gyration: 12.43 Å; chains: 1; bounding box: 31×24×31 Å

pLDDT: mean 87.32, std 10.66, range [54.44, 97.06]

Sequence (91 aa):
MPSLNTVIFLCELGELTAKQKFEKSTEEILGFIREMVEAIAKSKIKNSGITIELSILSLKRIGIAAAENKHKNVTKTVAEILNDILKFKKE